Protein AF-A0A2X3KLC4-F1 (afdb_monomer)

Organism: Escherichia coli (NCBI:txid562)

Solvent-accessible surface area (backbone atoms only — not comparable to full-atom values): 6224 Å² total; per-residue (Å²): 142,80,84,80,79,73,79,83,80,84,79,79,52,39,70,88,38,69,70,49,42,54,51,49,54,54,51,45,56,52,25,59,76,72,75,46,88,78,83,89,81,77,38,68,58,31,54,70,48,40,42,52,49,48,51,52,42,54,75,71,62,54,72,64,45,80,42,63,62,64,40,87,75,51,39,54,59,39,52,50,55,37,47,76,69,72,21,54,76,45,80,51,72,75,85,75,76,86,124

Sequence (99 aa):
MRWQKTPSRWWVSTLNNPFFVSLKDGAQKEADKLGYNLVVLDSQNNPAKELANVQDLTVRGTKILLINPTDSDAVGNAVKMANQANIPVITLGPPGNER

Nearest PDB structures (foldseek):
  4zjp-assembly1_A  TM=8.918E-01  e=1.157E-08  Actinobacillus succinogenes 130Z
  7pu4-assembly2_C  TM=8.700E-01  e=2.075E-06  Thermotoga maritima MSB8
  7qsq-assembly2_B  TM=9.233E-01  e=4.071E-06  Thermotoga maritima
  2fn9-assembly2_B  TM=8.663E-01  e=8.543E-06  Thermotoga maritima MSB8
  4ry0-assembly1_A  TM=8.891E-01  e=2.842E-04  Rhizobium etli CFN 42

Radius of gyration: 15.47 Å; Cα contacts (8 Å, |Δi|>4): 88; chains: 1; bounding box: 33×46×33 Å

Secondary structure (DSSP, 8-state):
-------------STTSHHHHHHHHHHHHHHHHHTPPP-----TT-HHHHHHHHHHHHHTT-S-EEE--SSTTHHHHHHHHHHHTT--EEE--S-----

InterPro domains:
  IPR025997 Periplasmic binding protein [PF13407] (12-92)
  IPR028082 Periplasmic binding protein-like I [SSF53822] (12-93)

Mean predicted aligned error: 8.51 Å

Foldseek 3Di:
DDDDDDDDPDDFQFCVDVVNVVVVVVVVVVCVVVVHDDDDDTQRLPLVSLQVVLVVCLVVVPQEAEDADSDPVSVVNSCVVCVVSVHHYDYDDPPPPDD

pLDDT: mean 79.56, std 19.02, range [31.22, 97.06]

Structure (mmCIF, N/CA/C/O backbone):
data_AF-A0A2X3KLC4-F1
#
_entry.id   AF-A0A2X3KLC4-F1
#
loop_
_atom_site.group_PDB
_atom_site.id
_atom_site.type_symbol
_atom_site.label_atom_id
_atom_site.label_alt_id
_atom_site.label_comp_id
_atom_site.label_asym_id
_atom_site.label_entity_id
_atom_site.label_seq_id
_atom_site.pdbx_PDB_ins_code
_atom_site.Cartn_x
_atom_site.Cartn_y
_atom_site.Cartn_z
_atom_site.occupancy
_atom_site.B_iso_or_equiv
_atom_site.auth_seq_id
_atom_site.auth_comp_id
_atom_site.auth_asym_id
_atom_site.auth_atom_id
_atom_site.pdbx_PDB_model_num
ATOM 1 N N . MET A 1 1 ? 13.523 -38.890 -17.272 1.00 41.56 1 MET A N 1
ATOM 2 C CA . MET A 1 1 ? 13.395 -37.807 -16.272 1.00 41.56 1 MET A CA 1
ATOM 3 C C . MET A 1 1 ? 13.839 -36.501 -16.924 1.00 41.56 1 MET A C 1
ATOM 5 O O . MET A 1 1 ? 14.990 -36.405 -17.324 1.00 41.56 1 MET A O 1
ATOM 9 N N . ARG A 1 2 ? 12.932 -35.538 -17.133 1.00 34.00 2 ARG A N 1
ATOM 10 C CA . ARG A 1 2 ? 13.273 -34.187 -17.612 1.00 34.00 2 ARG A CA 1
ATOM 11 C C . ARG A 1 2 ? 12.216 -33.219 -17.079 1.00 34.00 2 ARG A C 1
ATOM 13 O O . ARG A 1 2 ? 11.112 -33.164 -17.604 1.00 34.00 2 ARG A O 1
ATOM 20 N N . TRP A 1 3 ? 12.538 -32.509 -16.004 1.00 36.47 3 TRP A N 1
ATOM 21 C CA . TRP A 1 3 ? 11.734 -31.386 -15.533 1.00 36.47 3 TRP A CA 1
ATOM 22 C C . TRP A 1 3 ? 12.093 -30.176 -16.397 1.00 36.47 3 TRP A C 1
ATOM 24 O O . TRP A 1 3 ? 13.218 -29.682 -16.331 1.00 36.47 3 TRP A O 1
ATOM 34 N N . GLN A 1 4 ? 11.171 -29.725 -17.248 1.00 38.16 4 GLN A N 1
ATOM 35 C CA . GLN A 1 4 ? 11.291 -28.407 -17.867 1.00 38.16 4 GLN A CA 1
ATOM 36 C C . GLN A 1 4 ? 11.008 -27.380 -16.772 1.00 38.16 4 GLN A C 1
ATOM 38 O O . GLN A 1 4 ? 9.883 -27.281 -16.289 1.00 38.16 4 GLN A O 1
ATOM 43 N N . LYS A 1 5 ? 12.035 -26.636 -16.348 1.00 44.84 5 LYS A N 1
ATOM 44 C CA . LYS A 1 5 ? 11.826 -25.422 -15.560 1.00 44.84 5 LYS A CA 1
ATOM 45 C C . LYS A 1 5 ? 11.074 -24.436 -16.452 1.00 44.84 5 LYS A C 1
ATOM 47 O O . LYS A 1 5 ? 11.652 -23.897 -17.392 1.00 44.8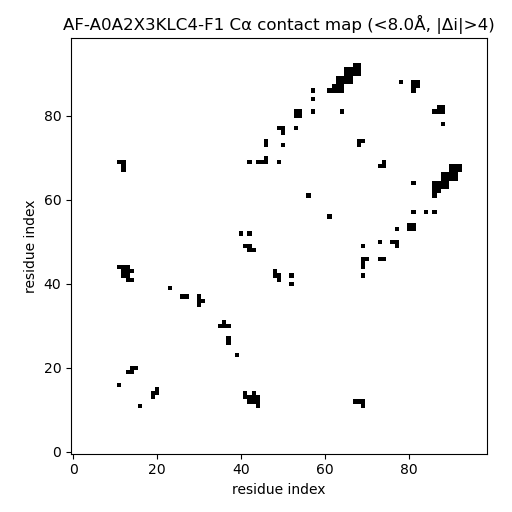4 5 LYS A O 1
ATOM 52 N N . THR A 1 6 ? 9.787 -24.230 -16.195 1.00 47.41 6 THR A N 1
ATOM 53 C CA . THR A 1 6 ? 9.060 -23.081 -16.742 1.00 47.41 6 THR A CA 1
ATOM 54 C C . THR A 1 6 ? 9.764 -21.800 -16.294 1.00 47.41 6 THR A C 1
ATOM 56 O O . THR A 1 6 ? 10.149 -21.714 -15.125 1.00 47.41 6 THR A O 1
ATOM 59 N N . PRO A 1 7 ? 9.960 -20.815 -17.185 1.00 46.50 7 PRO A N 1
ATOM 60 C CA . PRO A 1 7 ? 10.643 -19.585 -16.824 1.00 46.50 7 PRO A CA 1
ATOM 61 C C . PRO A 1 7 ? 9.799 -18.837 -15.792 1.00 46.50 7 PRO A C 1
ATOM 63 O O . PRO A 1 7 ? 8.610 -18.594 -16.011 1.00 46.50 7 PRO A O 1
ATOM 66 N N . SER A 1 8 ? 10.415 -18.502 -14.661 1.00 49.66 8 SER A N 1
ATOM 67 C CA . SER A 1 8 ? 9.847 -17.632 -13.637 1.00 49.66 8 SER A CA 1
ATOM 68 C C . SER A 1 8 ? 9.421 -16.328 -14.311 1.00 49.66 8 SER A C 1
ATOM 70 O O . SER A 1 8 ? 10.261 -15.576 -14.808 1.00 49.66 8 SER A O 1
ATOM 72 N N . ARG A 1 9 ? 8.112 -16.087 -14.415 1.00 45.16 9 ARG A N 1
ATOM 73 C CA . ARG A 1 9 ? 7.585 -14.828 -14.940 1.00 45.16 9 ARG A CA 1
ATOM 74 C C . ARG A 1 9 ? 7.800 -13.780 -13.851 1.00 45.16 9 ARG A C 1
ATOM 76 O O . ARG A 1 9 ? 7.103 -13.790 -12.844 1.00 45.16 9 ARG A O 1
ATOM 83 N N . TRP A 1 10 ? 8.815 -12.944 -14.032 1.00 45.09 10 TRP A N 1
ATOM 84 C CA . TRP A 1 10 ? 9.093 -11.811 -13.156 1.00 45.09 10 TRP A CA 1
ATOM 85 C C . TRP A 1 10 ? 7.988 -10.768 -13.343 1.00 45.09 10 TRP A C 1
ATOM 87 O O . TRP A 1 10 ? 7.754 -10.302 -14.460 1.00 45.09 10 TRP A O 1
ATOM 97 N N . TRP A 1 11 ? 7.278 -10.450 -12.265 1.00 55.62 11 TRP A N 1
ATOM 98 C CA . TRP A 1 11 ? 6.251 -9.412 -12.238 1.00 55.62 11 TRP A CA 1
ATOM 99 C C . TRP A 1 11 ? 6.882 -8.117 -11.731 1.00 55.62 11 TRP A C 1
ATOM 101 O O . TRP A 1 11 ? 7.646 -8.141 -10.773 1.00 55.62 11 TRP A O 1
ATOM 111 N N . VAL A 1 12 ? 6.582 -6.996 -12.387 1.00 52.22 12 VAL A N 1
ATOM 112 C CA . VAL A 1 12 ? 7.079 -5.674 -11.986 1.00 52.22 12 VAL A CA 1
ATOM 113 C C . VAL A 1 12 ? 5.903 -4.869 -11.434 1.00 52.22 12 VAL A C 1
ATOM 115 O O . VAL A 1 12 ? 5.040 -4.414 -12.190 1.00 52.22 12 VAL A O 1
ATOM 118 N N . SER A 1 13 ? 5.863 -4.730 -10.107 1.00 55.41 13 SER A N 1
ATOM 119 C CA . SER A 1 13 ? 4.839 -4.002 -9.347 1.00 55.41 13 SER A CA 1
ATOM 120 C C . SER A 1 13 ? 5.100 -2.493 -9.414 1.00 55.41 13 SER A C 1
ATOM 122 O O . SER A 1 13 ? 5.832 -1.940 -8.596 1.00 55.41 13 SER A O 1
ATOM 124 N N . THR A 1 14 ? 4.547 -1.827 -10.433 1.00 59.81 14 THR A N 1
ATOM 125 C CA . THR A 1 14 ? 4.637 -0.364 -10.621 1.00 59.81 14 THR A CA 1
ATOM 126 C C . THR A 1 14 ? 3.350 0.177 -11.237 1.00 59.81 14 THR A C 1
ATOM 128 O O . THR A 1 14 ? 2.670 -0.540 -11.977 1.00 59.81 14 THR A O 1
ATOM 131 N N . LEU A 1 15 ? 3.035 1.457 -11.011 1.00 62.66 15 LEU A N 1
ATOM 132 C CA . LEU A 1 15 ? 1.871 2.100 -11.644 1.00 62.66 15 LEU A CA 1
ATOM 133 C C . LEU A 1 15 ? 2.012 2.280 -13.167 1.00 62.66 15 LEU A C 1
ATOM 135 O O . LEU A 1 15 ? 1.052 2.668 -13.823 1.00 62.66 15 LEU A O 1
ATOM 139 N N . ASN A 1 16 ? 3.172 1.969 -13.748 1.00 66.00 16 ASN A N 1
ATOM 140 C CA . ASN A 1 16 ? 3.406 2.060 -15.192 1.00 66.00 16 ASN A CA 1
ATOM 141 C C . ASN A 1 16 ? 2.863 0.851 -15.974 1.00 66.00 16 ASN A C 1
ATOM 143 O O . ASN A 1 16 ? 2.865 0.858 -17.204 1.00 66.00 16 ASN A O 1
ATOM 147 N N . ASN A 1 17 ? 2.411 -0.200 -15.286 1.00 70.12 17 ASN A N 1
ATOM 148 C CA . ASN A 1 17 ? 1.780 -1.352 -15.920 1.00 70.12 17 ASN A CA 1
ATOM 149 C C . ASN A 1 17 ? 0.268 -1.092 -16.109 1.00 70.12 17 ASN A C 1
ATOM 151 O O . ASN A 1 17 ? -0.412 -0.809 -15.116 1.00 70.12 17 ASN A O 1
ATOM 155 N N . PRO A 1 18 ? -0.286 -1.248 -17.332 1.00 79.81 18 PRO A N 1
ATOM 156 C CA . PRO A 1 18 ? -1.704 -1.015 -17.618 1.00 79.81 18 PRO A CA 1
ATOM 157 C C . PRO A 1 18 ? -2.683 -1.728 -16.676 1.00 79.81 18 PRO A C 1
ATOM 159 O O . PRO A 1 18 ? -3.726 -1.168 -16.355 1.00 79.81 18 PRO A O 1
ATOM 162 N N . PHE A 1 19 ? -2.339 -2.922 -16.177 1.00 80.38 19 PHE A N 1
ATOM 163 C CA . PHE A 1 19 ? -3.160 -3.631 -15.191 1.00 80.38 19 PHE A CA 1
ATOM 164 C C . PHE A 1 19 ? -3.367 -2.805 -13.911 1.00 80.38 19 PHE A C 1
ATOM 166 O O . PHE A 1 19 ? -4.496 -2.654 -13.446 1.00 80.38 19 PHE A O 1
ATOM 173 N N . PHE A 1 20 ? -2.292 -2.229 -13.362 1.00 77.31 20 PHE A N 1
ATOM 174 C CA . PHE A 1 20 ? -2.362 -1.438 -12.131 1.00 77.31 20 PHE A CA 1
ATOM 175 C C . PHE A 1 20 ? -2.987 -0.061 -12.358 1.00 77.31 20 PHE A C 1
ATOM 177 O O . PHE A 1 20 ? -3.622 0.462 -11.446 1.00 77.31 20 PHE A O 1
ATOM 184 N N . VAL A 1 21 ? -2.889 0.492 -13.573 1.00 83.81 21 VAL A N 1
ATOM 185 C CA . VAL A 1 21 ? -3.641 1.697 -13.959 1.00 83.81 21 VAL A CA 1
ATOM 186 C C . VAL A 1 21 ? -5.144 1.420 -13.909 1.00 83.81 21 VAL A C 1
ATOM 188 O O . VAL A 1 21 ? -5.863 2.110 -13.190 1.00 83.81 21 VAL A O 1
ATOM 191 N N . SER A 1 22 ? -5.616 0.369 -14.586 1.00 85.88 22 SER A N 1
ATOM 192 C CA . SER A 1 22 ? -7.041 0.014 -14.585 1.00 85.88 22 SER A CA 1
ATOM 193 C C . SER A 1 22 ? -7.556 -0.362 -13.194 1.00 85.88 22 SER A C 1
ATOM 195 O O . SER A 1 22 ? -8.668 0.021 -12.831 1.00 85.88 22 SER A O 1
ATOM 197 N N . LEU A 1 23 ? -6.752 -1.072 -12.395 1.00 84.88 23 LEU A N 1
ATOM 198 C CA . LEU A 1 23 ? -7.099 -1.399 -11.011 1.00 84.88 23 LEU A CA 1
ATOM 199 C C . LEU A 1 23 ? -7.276 -0.135 -10.161 1.00 84.88 23 LEU A C 1
ATOM 201 O O . LEU A 1 23 ? -8.264 -0.016 -9.438 1.00 84.88 23 LEU A O 1
ATOM 205 N N . LYS A 1 24 ? -6.342 0.817 -10.272 1.00 87.12 24 LYS A N 1
ATOM 206 C CA . LYS A 1 24 ? -6.397 2.104 -9.573 1.00 87.12 24 LYS A CA 1
ATOM 207 C C . LYS A 1 24 ? -7.646 2.894 -9.962 1.00 87.12 24 LYS A C 1
ATOM 209 O O . LYS A 1 24 ? -8.343 3.388 -9.082 1.00 87.12 24 LYS A O 1
ATOM 214 N N . ASP A 1 25 ? -7.949 2.984 -11.254 1.00 90.94 25 ASP A N 1
ATOM 215 C CA . ASP A 1 25 ? -9.110 3.737 -11.740 1.00 90.94 25 ASP A CA 1
ATOM 216 C C . ASP A 1 25 ? -10.434 3.098 -11.278 1.00 90.94 25 ASP A C 1
ATOM 218 O O . ASP A 1 25 ? -11.352 3.800 -10.849 1.00 90.94 25 ASP A O 1
ATOM 222 N N . GLY A 1 26 ? -10.520 1.762 -11.289 1.00 91.19 26 GLY A N 1
ATOM 223 C CA . GLY A 1 26 ? -11.667 1.030 -10.746 1.00 91.19 26 GLY A CA 1
ATOM 224 C C . GLY A 1 26 ? -11.843 1.237 -9.239 1.00 91.19 26 GLY A C 1
ATOM 225 O O . GLY A 1 26 ? -12.953 1.513 -8.782 1.00 91.19 26 GLY A O 1
ATOM 226 N N . ALA A 1 27 ? -10.749 1.164 -8.475 1.00 90.56 27 ALA A N 1
ATOM 227 C CA . ALA A 1 27 ? -10.757 1.413 -7.036 1.00 90.56 27 ALA A CA 1
ATOM 228 C C . ALA A 1 27 ? -11.159 2.857 -6.702 1.00 90.56 27 ALA A C 1
ATOM 230 O O . ALA A 1 27 ? -11.951 3.065 -5.785 1.00 90.56 27 ALA A O 1
ATOM 231 N N . GLN A 1 28 ? -10.668 3.845 -7.460 1.00 94.00 28 GLN A N 1
ATOM 232 C CA . GLN A 1 28 ? -11.025 5.252 -7.264 1.00 94.00 28 GLN A CA 1
ATOM 233 C C . GLN A 1 28 ? -12.519 5.479 -7.493 1.00 94.00 28 GLN A C 1
ATOM 235 O O . GLN A 1 28 ? -13.183 6.085 -6.659 1.00 94.00 28 GLN A O 1
ATOM 240 N N . LYS A 1 29 ? -13.070 4.930 -8.580 1.00 95.88 29 LYS A N 1
ATOM 241 C CA . LYS A 1 29 ? -14.494 5.064 -8.898 1.00 95.88 29 LYS A CA 1
ATOM 242 C C . LYS A 1 29 ? -15.396 4.508 -7.792 1.00 95.88 29 LYS A C 1
ATOM 244 O O . LYS A 1 29 ? -16.418 5.115 -7.475 1.00 95.88 29 LYS A O 1
ATOM 249 N N . GLU A 1 30 ? -15.048 3.353 -7.223 1.00 93.62 30 GLU A N 1
ATOM 250 C CA . GLU A 1 30 ? -15.834 2.773 -6.128 1.00 93.62 30 GLU A CA 1
ATOM 251 C C . GLU A 1 30 ? -15.637 3.550 -4.818 1.00 93.62 30 GLU A C 1
ATOM 253 O O . GLU A 1 30 ? -16.606 3.764 -4.095 1.00 93.62 30 GLU A O 1
ATOM 258 N N . ALA A 1 31 ? -14.424 4.041 -4.539 1.00 91.69 31 ALA A N 1
ATOM 259 C CA . ALA A 1 31 ? -14.167 4.907 -3.390 1.00 91.69 31 ALA A CA 1
ATOM 260 C C . ALA 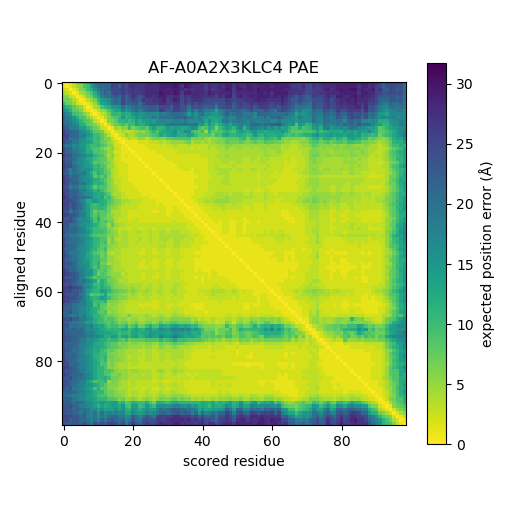A 1 31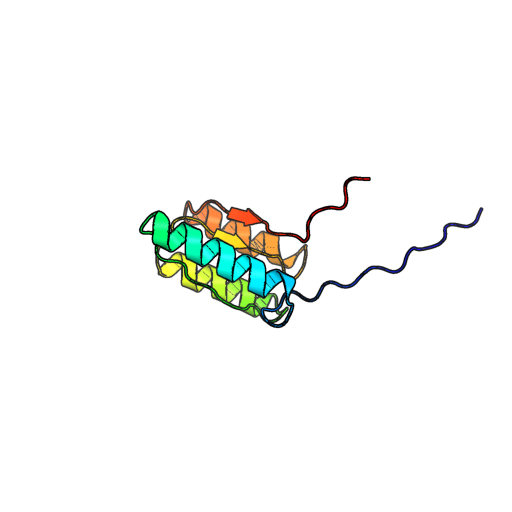 ? -15.016 6.188 -3.448 1.00 91.69 31 ALA A C 1
ATOM 262 O O . ALA A 1 31 ? -15.711 6.490 -2.479 1.00 91.69 31 ALA A O 1
ATOM 263 N N . ASP A 1 32 ? -15.055 6.869 -4.596 1.00 94.31 32 ASP A N 1
ATOM 264 C CA . ASP A 1 32 ? -15.858 8.082 -4.797 1.00 94.31 32 ASP A CA 1
ATOM 265 C C . ASP A 1 32 ? -17.354 7.809 -4.591 1.00 94.31 32 ASP A C 1
ATOM 267 O O . ASP A 1 32 ? -18.048 8.554 -3.899 1.00 94.31 32 ASP A O 1
ATOM 271 N N . LYS A 1 33 ? -17.854 6.698 -5.147 1.00 96.00 33 LYS A N 1
ATOM 272 C CA . LYS A 1 33 ? -19.253 6.271 -5.004 1.00 96.00 33 LYS A CA 1
ATOM 273 C C . LYS A 1 33 ? -19.640 5.991 -3.549 1.00 96.00 33 LYS A C 1
ATOM 275 O O . LYS A 1 33 ? -20.786 6.228 -3.172 1.00 96.00 33 LYS A O 1
ATOM 280 N N . LEU A 1 34 ? -18.710 5.470 -2.751 1.00 94.44 34 LEU A N 1
ATOM 281 C CA . LEU A 1 34 ? -18.924 5.133 -1.341 1.00 94.44 34 LEU A CA 1
ATOM 282 C C . LEU A 1 34 ? -18.550 6.276 -0.379 1.00 94.44 34 LEU A C 1
ATOM 284 O O . LEU A 1 34 ? -18.765 6.146 0.824 1.00 94.44 34 LEU A O 1
ATOM 288 N N . GLY A 1 35 ? -18.012 7.393 -0.885 1.00 93.19 35 GLY A N 1
ATOM 289 C CA . GLY A 1 35 ? -17.562 8.524 -0.069 1.00 93.19 35 GLY A CA 1
ATOM 290 C C . GLY A 1 35 ? -16.269 8.254 0.711 1.00 93.19 35 GLY A C 1
ATOM 291 O O . GLY A 1 35 ? -16.047 8.848 1.766 1.00 93.19 35 GLY A O 1
ATOM 292 N N . TYR A 1 36 ? -15.423 7.344 0.222 1.00 93.50 36 TYR A N 1
ATOM 293 C CA . TYR A 1 36 ? -14.122 7.034 0.808 1.00 93.50 36 TYR A CA 1
ATOM 294 C C . TYR A 1 36 ? -12.987 7.794 0.124 1.00 93.50 36 TYR A C 1
ATOM 296 O O . TYR A 1 36 ? -12.982 7.996 -1.085 1.00 93.50 36 TYR A O 1
ATOM 304 N N . ASN A 1 37 ? -11.962 8.138 0.904 1.00 92.94 37 ASN A N 1
ATOM 305 C CA . ASN A 1 37 ? -10.722 8.695 0.375 1.00 92.94 37 ASN A CA 1
ATOM 306 C C . ASN A 1 37 ? -9.768 7.560 -0.002 1.00 92.94 37 ASN A C 1
ATOM 308 O O . ASN A 1 37 ? -9.330 6.806 0.870 1.00 92.94 37 ASN A O 1
ATOM 312 N N . LEU A 1 38 ? -9.411 7.467 -1.283 1.00 93.12 38 LEU A N 1
ATOM 313 C CA . LEU A 1 38 ? -8.374 6.555 -1.754 1.00 93.12 38 LEU A CA 1
ATOM 314 C C . LEU A 1 38 ? -7.012 7.257 -1.763 1.00 93.12 38 LEU A C 1
ATOM 316 O O . LEU A 1 38 ? -6.853 8.350 -2.303 1.00 93.12 38 LEU A O 1
ATOM 320 N N . VAL A 1 39 ? -6.010 6.602 -1.182 1.00 93.31 39 VAL A N 1
ATOM 321 C CA . VAL A 1 39 ? -4.610 7.028 -1.232 1.00 93.31 39 VAL A CA 1
ATOM 322 C C . VAL A 1 39 ? -3.827 5.965 -1.983 1.00 93.31 39 VAL A C 1
ATOM 324 O O . VAL A 1 39 ? -3.863 4.795 -1.613 1.00 93.31 39 VAL A O 1
ATOM 327 N N . VAL A 1 40 ? -3.103 6.376 -3.022 1.00 91.31 40 VAL A N 1
ATOM 328 C CA . VAL A 1 40 ? -2.313 5.474 -3.865 1.00 91.31 40 VAL A CA 1
ATOM 329 C C . VAL A 1 40 ? -0.843 5.847 -3.741 1.00 91.31 40 VAL A C 1
ATOM 331 O O . VAL A 1 40 ? -0.472 6.990 -4.004 1.00 91.31 40 VAL A O 1
ATOM 334 N N . LEU A 1 41 ? -0.008 4.883 -3.356 1.00 90.94 41 LEU A N 1
ATOM 335 C CA . LEU A 1 41 ? 1.441 5.037 -3.246 1.00 90.94 41 LEU A CA 1
ATOM 336 C C . LEU A 1 41 ? 2.131 3.988 -4.124 1.00 90.94 41 LEU A C 1
ATOM 338 O O . LEU A 1 41 ? 1.755 2.819 -4.105 1.00 90.94 41 LEU A O 1
ATOM 342 N N . ASP A 1 42 ? 3.142 4.402 -4.891 1.00 88.88 42 ASP A N 1
ATOM 343 C CA . ASP A 1 42 ? 3.929 3.503 -5.742 1.00 88.88 42 ASP A CA 1
ATOM 344 C C . ASP A 1 42 ? 5.233 3.097 -5.043 1.00 88.88 42 ASP A C 1
ATOM 346 O O . ASP A 1 42 ? 6.129 3.926 -4.824 1.00 88.88 42 ASP A O 1
ATOM 350 N N . SER A 1 43 ? 5.350 1.809 -4.716 1.00 88.69 43 SER A N 1
ATOM 351 C CA . SER A 1 43 ? 6.547 1.216 -4.111 1.00 88.69 43 SER A CA 1
ATOM 352 C C . SER A 1 43 ? 7.703 1.039 -5.102 1.00 88.69 43 SER A C 1
ATOM 354 O O . SER A 1 43 ? 8.815 0.761 -4.667 1.00 88.69 43 SER A O 1
ATOM 356 N N . GLN A 1 44 ? 7.494 1.245 -6.409 1.00 87.25 44 GLN A N 1
ATOM 357 C CA . GLN A 1 44 ? 8.534 1.199 -7.449 1.00 87.25 44 GLN A CA 1
ATOM 358 C C . GLN A 1 44 ? 9.360 -0.095 -7.436 1.00 87.25 44 GLN A C 1
ATOM 360 O O . GLN A 1 44 ? 10.571 -0.072 -7.651 1.00 87.25 44 GLN A O 1
ATOM 365 N N . ASN A 1 45 ? 8.706 -1.222 -7.145 1.00 82.38 45 ASN A N 1
ATOM 366 C CA . ASN A 1 45 ? 9.362 -2.512 -6.962 1.00 82.38 45 ASN A CA 1
ATOM 367 C C . ASN A 1 45 ? 10.542 -2.471 -5.957 1.00 82.38 45 ASN A C 1
ATOM 369 O O . ASN A 1 45 ? 11.552 -3.150 -6.146 1.00 82.38 45 ASN A O 1
ATOM 373 N N . ASN A 1 46 ? 10.428 -1.658 -4.896 1.00 86.38 46 ASN A N 1
ATOM 374 C CA . ASN A 1 46 ? 11.422 -1.514 -3.833 1.00 86.38 46 ASN A CA 1
ATOM 375 C C . ASN A 1 46 ? 10.826 -1.870 -2.447 1.00 86.38 46 ASN A C 1
ATOM 377 O O . ASN A 1 46 ? 10.001 -1.111 -1.928 1.00 86.38 46 ASN A O 1
ATOM 381 N N . PRO A 1 47 ? 11.289 -2.96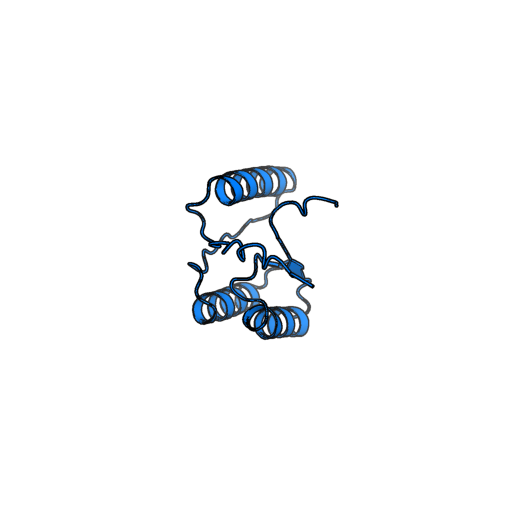0 -1.798 1.00 87.62 47 PRO A N 1
ATOM 382 C CA . PRO A 1 47 ? 10.827 -3.383 -0.472 1.00 87.62 47 PRO A CA 1
ATOM 383 C C . PRO A 1 47 ? 10.947 -2.330 0.635 1.00 87.62 47 PRO A C 1
ATOM 385 O O . PRO A 1 47 ? 10.062 -2.201 1.478 1.00 87.62 47 PRO A O 1
ATOM 388 N N . ALA A 1 48 ? 12.032 -1.551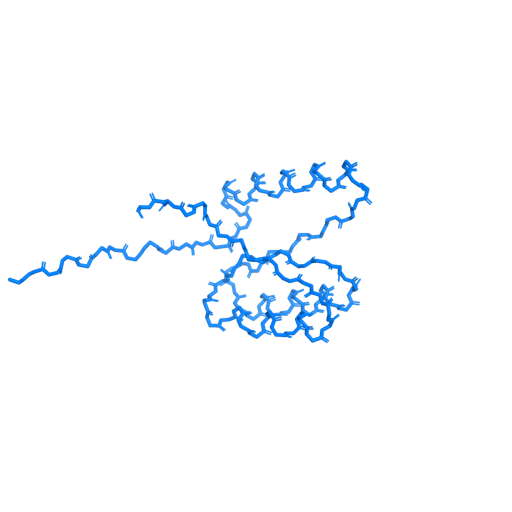 0.643 1.00 90.88 48 ALA A N 1
ATOM 389 C CA . ALA A 1 48 ? 12.229 -0.512 1.652 1.00 90.88 48 ALA A CA 1
ATOM 390 C C . ALA A 1 48 ? 11.207 0.620 1.480 1.00 90.88 48 ALA A C 1
ATOM 392 O O . ALA A 1 48 ? 10.689 1.152 2.461 1.00 90.88 48 ALA A O 1
ATOM 393 N N . LYS A 1 49 ? 10.876 0.951 0.227 1.00 92.56 49 LYS A N 1
ATOM 394 C CA . LYS A 1 49 ? 9.843 1.940 -0.086 1.00 92.56 49 LYS A CA 1
ATOM 395 C C . LYS A 1 49 ? 8.446 1.428 0.261 1.00 92.56 49 LYS A C 1
ATOM 397 O O . LYS A 1 49 ? 7.644 2.193 0.780 1.00 92.56 49 LYS A O 1
ATOM 402 N N . GLU A 1 50 ? 8.168 0.147 0.030 1.00 92.25 50 GLU A N 1
ATOM 403 C CA . GLU A 1 50 ? 6.918 -0.493 0.455 1.00 92.25 50 GLU A CA 1
ATOM 404 C C . GLU A 1 50 ? 6.719 -0.395 1.971 1.00 92.25 50 GLU A C 1
ATOM 406 O O . GLU A 1 50 ? 5.668 0.059 2.424 1.00 92.25 50 GLU A O 1
ATOM 411 N N . LEU A 1 51 ? 7.747 -0.729 2.756 1.00 92.19 51 LEU A N 1
ATOM 412 C CA . LEU A 1 51 ? 7.693 -0.611 4.212 1.00 92.19 51 LEU A CA 1
ATOM 413 C C . LEU A 1 51 ? 7.457 0.840 4.662 1.00 92.19 51 LEU A C 1
ATOM 415 O O . LEU A 1 51 ? 6.610 1.088 5.520 1.00 92.19 51 LEU A O 1
ATOM 419 N N . ALA A 1 52 ? 8.158 1.801 4.051 1.00 94.44 52 ALA A N 1
ATOM 420 C CA . ALA A 1 52 ? 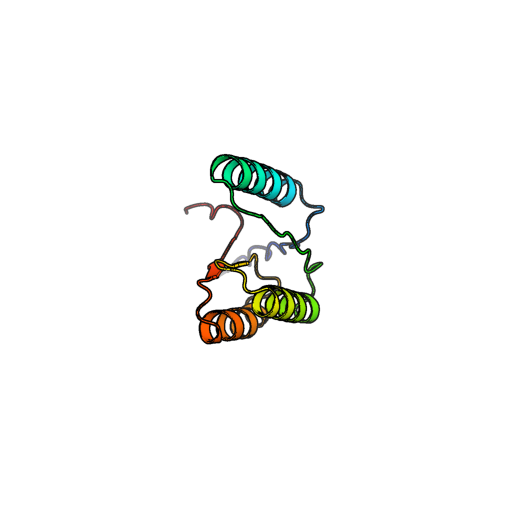7.971 3.224 4.334 1.00 94.44 52 ALA A CA 1
ATOM 421 C C . ALA A 1 52 ? 6.556 3.714 3.970 1.00 94.44 52 ALA A C 1
ATOM 423 O O . ALA A 1 52 ? 5.950 4.465 4.733 1.00 94.44 52 ALA A O 1
ATOM 424 N N . ASN A 1 53 ? 6.000 3.252 2.846 1.00 94.88 53 ASN A N 1
ATOM 425 C CA . ASN A 1 53 ? 4.630 3.562 2.434 1.00 94.88 53 ASN A CA 1
ATOM 426 C C . ASN A 1 53 ? 3.609 3.028 3.450 1.00 94.88 53 ASN A C 1
ATOM 428 O O . ASN A 1 53 ? 2.676 3.738 3.816 1.00 94.88 53 ASN A O 1
ATOM 432 N N . VAL A 1 54 ? 3.783 1.797 3.943 1.00 94.31 54 VAL A N 1
ATOM 433 C CA . VAL A 1 54 ? 2.887 1.237 4.970 1.00 94.31 54 VAL A CA 1
ATOM 434 C C . VAL A 1 54 ? 2.994 2.000 6.288 1.00 94.31 54 VAL A C 1
ATOM 436 O O . VAL A 1 54 ? 1.971 2.254 6.929 1.00 94.31 54 VAL A O 1
ATOM 439 N N . GLN A 1 55 ? 4.197 2.432 6.669 1.00 95.00 55 GLN A N 1
ATOM 440 C CA . GLN A 1 55 ? 4.392 3.281 7.841 1.00 95.00 55 GLN A CA 1
ATOM 441 C C . GLN A 1 55 ? 3.659 4.626 7.696 1.00 95.00 55 GLN A C 1
ATOM 443 O O . GLN A 1 55 ? 2.935 5.013 8.614 1.00 95.00 55 GLN A O 1
ATOM 448 N N . ASP A 1 56 ? 3.773 5.302 6.545 1.00 95.44 56 ASP A N 1
ATOM 449 C CA . ASP A 1 56 ? 3.040 6.549 6.258 1.00 95.44 56 ASP A CA 1
ATOM 450 C C . ASP A 1 56 ? 1.522 6.348 6.373 1.00 95.44 56 ASP A C 1
ATOM 452 O O . ASP A 1 56 ? 0.839 7.065 7.107 1.00 95.44 56 ASP A O 1
ATOM 456 N N . LEU A 1 57 ? 0.984 5.318 5.713 1.00 94.88 57 LEU A N 1
ATOM 457 C CA . LEU A 1 57 ? -0.452 5.024 5.726 1.00 94.88 57 LEU A CA 1
ATOM 458 C C . LEU A 1 57 ? -0.974 4.683 7.125 1.00 94.88 57 LEU A C 1
ATOM 460 O O . LEU A 1 57 ? -2.108 5.043 7.459 1.00 94.88 57 LEU A O 1
ATOM 464 N N . THR A 1 58 ? -0.145 4.029 7.939 1.00 93.44 58 THR A N 1
ATOM 465 C CA . THR A 1 58 ? -0.446 3.723 9.340 1.00 93.44 58 THR A CA 1
ATOM 466 C C . THR A 1 58 ? -0.529 5.000 10.173 1.00 93.44 58 THR A C 1
ATOM 468 O O . THR A 1 58 ? -1.524 5.213 10.864 1.00 93.44 58 THR A O 1
ATOM 471 N N . VAL A 1 59 ? 0.461 5.893 10.060 1.00 94.50 59 VAL A N 1
ATOM 472 C CA . VAL A 1 59 ? 0.472 7.194 10.760 1.00 94.50 59 VAL A CA 1
ATOM 473 C C . VAL A 1 59 ? -0.719 8.060 10.346 1.00 94.50 59 VAL A C 1
ATOM 475 O O . VAL A 1 59 ? -1.335 8.716 11.183 1.00 94.50 59 VAL A O 1
ATOM 478 N N . ARG A 1 60 ? -1.103 8.015 9.067 1.00 92.81 60 ARG A N 1
ATOM 479 C CA . ARG A 1 60 ? -2.274 8.723 8.525 1.00 92.81 60 ARG A CA 1
ATOM 480 C C . ARG A 1 60 ? -3.616 8.130 8.965 1.00 92.81 60 ARG A C 1
ATOM 482 O O . ARG A 1 60 ? -4.661 8.690 8.640 1.00 92.81 60 ARG A O 1
ATOM 489 N N . GLY A 1 61 ? -3.610 7.015 9.696 1.00 91.00 61 GLY A N 1
ATOM 490 C CA . GLY A 1 61 ? -4.814 6.410 10.262 1.00 91.00 61 GLY A CA 1
ATOM 491 C C . GLY A 1 61 ? -5.713 5.726 9.232 1.00 91.00 61 GLY A C 1
ATOM 492 O O . GLY A 1 61 ? -6.933 5.669 9.441 1.00 91.00 61 GLY A O 1
ATOM 493 N N . THR A 1 62 ? -5.121 5.224 8.141 1.00 93.94 62 THR A N 1
ATOM 494 C CA . THR A 1 62 ? -5.807 4.451 7.093 1.00 93.94 62 THR A CA 1
ATOM 495 C C . THR A 1 62 ? -6.586 3.283 7.702 1.00 93.94 62 THR A C 1
ATOM 497 O O . THR A 1 62 ? -6.133 2.659 8.655 1.00 93.94 62 THR A O 1
ATOM 500 N N . LYS A 1 63 ? -7.782 2.994 7.173 1.00 93.88 63 LYS A N 1
ATOM 501 C CA . LYS A 1 63 ? -8.681 1.970 7.739 1.00 93.88 63 LYS A CA 1
ATOM 502 C C . LYS A 1 63 ? -8.557 0.597 7.095 1.00 93.88 63 LYS A C 1
ATOM 504 O O . LYS A 1 63 ? -8.911 -0.382 7.733 1.00 93.88 63 LYS A O 1
ATOM 509 N N . ILE A 1 64 ? -8.084 0.527 5.854 1.00 94.00 64 ILE A N 1
ATOM 510 C CA . ILE A 1 64 ? -7.868 -0.714 5.104 1.00 94.00 64 ILE A CA 1
ATOM 511 C C . ILE A 1 64 ? -6.626 -0.518 4.238 1.00 94.00 64 ILE A C 1
ATOM 513 O O . ILE A 1 64 ? -6.506 0.510 3.572 1.00 94.00 64 ILE A O 1
ATOM 517 N N . LEU A 1 65 ? -5.723 -1.497 4.228 1.00 93.62 65 LEU A N 1
ATOM 518 C CA . LEU A 1 65 ? -4.547 -1.500 3.363 1.00 93.62 65 LEU A CA 1
ATOM 519 C C . LEU A 1 65 ? -4.740 -2.503 2.221 1.00 93.62 65 LEU A C 1
ATOM 521 O O . LEU A 1 65 ? -4.888 -3.699 2.458 1.00 93.62 65 LEU A O 1
ATOM 525 N N . LEU A 1 66 ? -4.687 -2.023 0.979 1.00 91.12 66 LEU A N 1
ATOM 526 C CA . LEU A 1 66 ? -4.563 -2.871 -0.206 1.00 91.12 66 LEU A CA 1
ATOM 527 C C . LEU A 1 66 ? -3.095 -2.876 -0.637 1.00 91.12 66 LEU A C 1
ATOM 529 O O . LEU A 1 66 ? -2.547 -1.811 -0.921 1.00 91.12 66 LEU A O 1
ATOM 533 N N . ILE A 1 67 ? -2.449 -4.042 -0.680 1.00 87.88 67 ILE A N 1
ATOM 534 C CA . ILE A 1 67 ? -1.013 -4.143 -0.974 1.00 87.88 67 ILE A CA 1
ATOM 535 C C . ILE A 1 67 ? -0.746 -5.135 -2.100 1.00 87.88 67 ILE A C 1
ATOM 537 O O . ILE A 1 67 ? -1.151 -6.288 -2.029 1.00 87.88 67 ILE A O 1
ATOM 541 N N . ASN A 1 68 ? -0.039 -4.696 -3.138 1.00 86.00 68 ASN A N 1
ATOM 542 C CA . ASN A 1 68 ? 0.573 -5.594 -4.110 1.00 86.00 68 ASN A CA 1
ATOM 543 C C . ASN A 1 68 ? 2.047 -5.795 -3.715 1.00 86.00 68 ASN A C 1
ATOM 545 O O . ASN A 1 68 ? 2.819 -4.845 -3.866 1.00 86.00 68 ASN A O 1
ATOM 549 N N . PRO A 1 69 ? 2.425 -6.974 -3.196 1.00 80.50 69 PRO A N 1
ATOM 550 C CA . PRO A 1 69 ? 3.769 -7.233 -2.695 1.00 80.50 69 PRO A CA 1
ATOM 551 C C . PRO A 1 69 ? 4.849 -6.993 -3.748 1.00 80.50 69 PRO A C 1
ATOM 553 O O . PRO A 1 69 ? 4.755 -7.463 -4.883 1.00 80.50 69 PRO A O 1
ATOM 556 N N . THR A 1 70 ? 5.916 -6.312 -3.349 1.00 77.44 70 THR A N 1
ATOM 557 C CA . THR A 1 70 ? 7.141 -6.201 -4.148 1.00 77.44 70 THR A CA 1
ATOM 558 C C . THR A 1 70 ? 7.937 -7.509 -4.150 1.00 77.44 70 THR A C 1
ATOM 560 O O . THR A 1 70 ? 8.516 -7.891 -5.162 1.00 77.44 70 THR A O 1
ATOM 563 N N . ASP A 1 71 ? 7.972 -8.186 -3.005 1.00 74.69 71 ASP A N 1
ATOM 564 C CA . ASP A 1 71 ? 8.666 -9.452 -2.785 1.00 74.69 71 ASP A CA 1
ATOM 565 C C . ASP A 1 71 ? 7.927 -10.231 -1.681 1.00 74.69 71 ASP A C 1
ATOM 567 O O . ASP A 1 71 ? 7.361 -9.632 -0.759 1.00 74.69 71 ASP A O 1
ATOM 571 N N . SER A 1 72 ? 7.899 -11.562 -1.784 1.00 68.25 72 SER A N 1
ATOM 572 C CA . SER A 1 72 ? 7.203 -12.438 -0.836 1.00 68.25 72 SER A CA 1
ATOM 573 C C . SER A 1 72 ? 7.748 -12.368 0.594 1.00 68.25 72 SER A C 1
ATOM 575 O O . SER A 1 72 ? 6.973 -12.546 1.531 1.00 68.25 72 SER A O 1
ATOM 577 N N . ASP A 1 73 ? 9.036 -12.072 0.781 1.00 67.25 73 ASP A N 1
ATOM 578 C CA . ASP A 1 73 ? 9.644 -11.917 2.108 1.00 67.25 73 ASP A CA 1
ATOM 579 C C . ASP A 1 73 ? 9.416 -10.500 2.661 1.00 67.25 73 ASP A C 1
ATOM 581 O O . ASP A 1 73 ? 9.209 -10.306 3.863 1.00 67.25 73 ASP A O 1
ATOM 585 N N . ALA A 1 74 ? 9.398 -9.494 1.780 1.00 65.88 74 ALA A N 1
ATOM 586 C CA . ALA A 1 74 ? 9.221 -8.088 2.147 1.00 65.88 74 ALA A CA 1
ATOM 587 C C . ALA A 1 74 ? 7.833 -7.790 2.729 1.00 65.88 74 ALA A C 1
ATOM 589 O O . ALA A 1 74 ? 7.705 -7.052 3.714 1.00 65.88 74 ALA A O 1
ATOM 590 N N . VAL A 1 75 ? 6.798 -8.411 2.160 1.00 79.19 75 VAL A N 1
ATOM 591 C CA . VAL A 1 75 ? 5.410 -8.135 2.544 1.00 79.19 75 VAL A CA 1
ATOM 592 C C . VAL A 1 75 ? 5.099 -8.571 3.976 1.00 79.19 75 VAL A C 1
ATOM 594 O O . VAL A 1 75 ? 4.248 -7.971 4.629 1.00 79.19 75 VAL A O 1
ATOM 597 N N . GLY A 1 76 ? 5.804 -9.571 4.517 1.00 86.25 76 GLY A N 1
ATOM 598 C CA . GLY A 1 76 ? 5.555 -10.077 5.869 1.00 86.25 76 GLY A CA 1
ATOM 599 C C . GLY A 1 76 ? 5.717 -8.998 6.945 1.00 86.25 76 GLY A C 1
ATOM 600 O O . GLY A 1 76 ? 4.864 -8.857 7.825 1.00 86.25 76 GLY A O 1
ATOM 601 N N . ASN A 1 77 ? 6.771 -8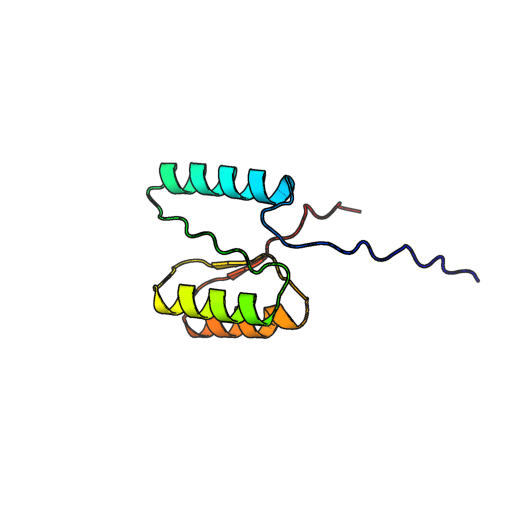.182 6.842 1.00 88.69 77 ASN A N 1
ATOM 602 C CA . ASN A 1 77 ? 7.020 -7.083 7.780 1.00 88.69 77 ASN A CA 1
ATOM 603 C C . ASN A 1 77 ? 6.004 -5.946 7.617 1.00 88.69 77 ASN A C 1
ATOM 605 O O . ASN A 1 77 ? 5.515 -5.414 8.615 1.00 88.69 77 ASN A O 1
ATOM 609 N N . ALA A 1 78 ? 5.649 -5.617 6.374 1.00 89.88 78 ALA A N 1
ATOM 610 C CA . ALA A 1 78 ? 4.636 -4.615 6.061 1.00 89.88 78 ALA A CA 1
ATOM 611 C C . ALA A 1 78 ? 3.251 -5.015 6.612 1.00 89.88 78 ALA A C 1
ATOM 613 O O . ALA A 1 78 ? 2.604 -4.238 7.315 1.00 89.88 78 ALA A O 1
ATOM 614 N N . VAL A 1 79 ? 2.829 -6.265 6.388 1.00 91.75 79 VAL A N 1
ATOM 615 C CA . VAL A 1 79 ? 1.568 -6.822 6.908 1.00 91.75 79 VAL A CA 1
ATOM 616 C C . VAL A 1 79 ? 1.560 -6.832 8.432 1.00 91.75 79 VAL A C 1
ATOM 618 O O . VAL A 1 79 ? 0.572 -6.436 9.050 1.00 91.75 79 VAL A O 1
ATOM 621 N N . LYS A 1 80 ? 2.664 -7.252 9.060 1.00 92.69 80 LYS A N 1
ATOM 622 C CA . LYS A 1 80 ? 2.778 -7.268 10.521 1.00 92.69 80 LYS A CA 1
ATOM 623 C C . LYS A 1 80 ? 2.612 -5.866 11.114 1.00 92.69 80 LYS A C 1
ATOM 625 O O . LYS A 1 80 ? 1.888 -5.726 12.095 1.00 92.69 80 LYS A O 1
ATOM 630 N N . MET A 1 81 ? 3.234 -4.851 10.511 1.00 92.81 81 MET A N 1
ATOM 631 C CA . MET A 1 81 ? 3.116 -3.454 10.944 1.00 92.81 81 MET A CA 1
ATOM 632 C C . MET A 1 81 ? 1.671 -2.946 10.861 1.00 92.81 81 MET A C 1
ATOM 634 O O . MET A 1 81 ? 1.155 -2.413 11.842 1.00 92.81 81 MET A O 1
ATOM 638 N N . ALA A 1 82 ? 0.996 -3.160 9.729 1.00 94.50 82 ALA A N 1
ATOM 639 C CA . ALA A 1 82 ? -0.402 -2.764 9.557 1.00 94.50 82 ALA A CA 1
ATOM 640 C C . ALA A 1 82 ? -1.333 -3.471 10.561 1.00 94.50 82 ALA A C 1
ATOM 642 O O . ALA A 1 82 ? -2.140 -2.823 11.230 1.00 94.50 82 ALA A O 1
ATOM 643 N N . ASN A 1 83 ? -1.165 -4.783 10.748 1.00 94.81 83 ASN A N 1
ATOM 644 C CA . ASN A 1 83 ? -1.975 -5.558 11.691 1.00 94.81 83 ASN A CA 1
ATOM 645 C C . ASN A 1 83 ? -1.771 -5.109 13.146 1.00 94.81 83 ASN A C 1
ATOM 647 O O . ASN A 1 83 ? -2.734 -5.051 13.906 1.00 94.81 83 ASN A O 1
ATOM 651 N N . GLN A 1 84 ? -0.543 -4.752 13.541 1.00 95.44 84 GLN A N 1
ATOM 652 C CA . GLN A 1 84 ? -0.260 -4.191 14.871 1.00 95.44 84 GLN A CA 1
ATOM 653 C C . GLN A 1 84 ? -0.977 -2.855 15.114 1.00 95.44 84 GLN A C 1
ATOM 655 O O . GLN A 1 84 ? -1.288 -2.528 16.257 1.00 95.44 84 GLN A O 1
ATOM 660 N N . ALA A 1 85 ? -1.280 -2.110 14.050 1.00 94.81 85 ALA A N 1
ATOM 661 C CA . ALA A 1 85 ? -2.096 -0.902 14.095 1.00 94.81 85 ALA A CA 1
ATOM 662 C C . ALA A 1 85 ? -3.608 -1.168 13.935 1.00 94.81 85 ALA A C 1
ATOM 664 O O . ALA A 1 85 ? -4.383 -0.221 13.807 1.00 94.81 85 ALA A O 1
ATOM 665 N N . ASN A 1 86 ? -4.043 -2.435 13.963 1.00 95.69 86 ASN A N 1
ATOM 666 C CA . ASN A 1 86 ? -5.420 -2.875 13.705 1.00 95.69 86 ASN A CA 1
ATOM 667 C C . ASN A 1 86 ? -5.946 -2.486 12.312 1.00 95.69 86 ASN A C 1
ATOM 669 O O . ASN A 1 86 ? -7.144 -2.257 12.136 1.00 95.69 86 ASN A O 1
ATOM 673 N N . ILE A 1 87 ? -5.057 -2.412 11.319 1.00 97.06 87 ILE A N 1
ATOM 674 C CA . ILE A 1 87 ? -5.415 -2.138 9.928 1.00 97.06 87 ILE A CA 1
ATOM 675 C C . ILE A 1 87 ? -5.495 -3.476 9.179 1.00 97.06 87 ILE A C 1
ATOM 677 O O . ILE A 1 87 ? -4.463 -4.128 9.017 1.00 97.06 87 ILE A O 1
ATOM 681 N N . PRO A 1 88 ? -6.679 -3.908 8.704 1.00 94.44 88 PRO A N 1
ATOM 682 C CA . PRO A 1 88 ? -6.803 -5.096 7.869 1.00 94.44 88 PRO A CA 1
ATOM 683 C C . PRO A 1 88 ? -6.059 -4.916 6.542 1.00 94.44 88 PRO A C 1
ATOM 685 O O . PRO A 1 88 ? -6.144 -3.863 5.901 1.00 94.44 88 PRO A O 1
ATOM 688 N N . VAL A 1 89 ? -5.365 -5.974 6.120 1.00 92.62 89 VAL A N 1
ATOM 689 C CA . VAL A 1 89 ? -4.579 -6.001 4.883 1.00 92.62 89 VAL A CA 1
ATOM 690 C C . VAL A 1 89 ? -5.196 -6.967 3.879 1.00 92.62 89 VAL A C 1
ATOM 692 O O . VAL A 1 89 ? -5.469 -8.120 4.208 1.00 92.62 89 VAL A O 1
ATOM 695 N N . ILE A 1 90 ? -5.373 -6.508 2.641 1.00 89.81 90 ILE A N 1
ATOM 696 C CA . ILE A 1 90 ? -5.785 -7.326 1.498 1.00 89.81 90 ILE A CA 1
ATOM 697 C C . ILE A 1 90 ? -4.641 -7.323 0.489 1.00 89.81 90 ILE A C 1
ATO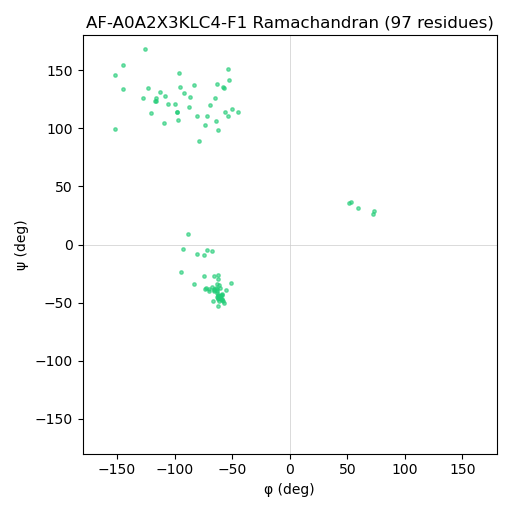M 699 O O . ILE A 1 90 ? -4.202 -6.262 0.037 1.00 89.81 90 ILE A O 1
ATOM 703 N N . THR A 1 91 ? -4.148 -8.507 0.133 1.00 85.31 91 THR A N 1
ATOM 704 C CA . THR A 1 91 ? -3.111 -8.644 -0.888 1.00 85.31 91 THR A CA 1
ATOM 705 C C . THR A 1 91 ? -3.721 -8.633 -2.285 1.00 85.31 91 THR A C 1
ATOM 707 O O . THR A 1 91 ? -4.749 -9.252 -2.553 1.00 85.31 91 THR A O 1
ATOM 710 N N . LEU A 1 92 ? -3.073 -7.910 -3.189 1.00 79.31 92 LEU A N 1
ATOM 711 C CA . LEU A 1 92 ? -3.434 -7.797 -4.591 1.00 79.31 92 LEU A CA 1
ATOM 712 C C . LEU A 1 92 ? -2.389 -8.556 -5.406 1.00 79.31 92 LEU A C 1
ATOM 714 O O . LEU A 1 92 ? -1.196 -8.313 -5.268 1.00 79.31 92 LEU A O 1
ATOM 718 N N . GLY A 1 93 ? -2.838 -9.462 -6.264 1.00 69.56 93 GLY A N 1
ATOM 719 C CA . GLY A 1 93 ? -2.008 -10.107 -7.276 1.00 69.56 93 GLY A CA 1
ATOM 720 C C . GLY A 1 93 ? -2.642 -9.939 -8.656 1.00 69.56 93 GLY A C 1
ATOM 721 O O . GLY A 1 93 ? -3.807 -9.535 -8.746 1.00 69.56 93 GLY A O 1
ATOM 722 N N . PRO A 1 94 ? -1.922 -10.251 -9.749 1.00 56.00 94 PRO A N 1
ATOM 723 C CA . PRO A 1 94 ? -2.594 -10.486 -11.023 1.00 56.00 94 PRO A CA 1
ATOM 724 C C . PRO A 1 94 ? -3.684 -11.553 -10.821 1.00 56.00 94 PRO A C 1
ATOM 726 O O . PRO A 1 94 ? -3.520 -12.404 -9.939 1.00 56.00 94 PRO A O 1
ATOM 729 N N . PRO A 1 95 ? -4.780 -11.538 -11.607 1.00 48.03 95 PRO A N 1
ATOM 730 C CA . PRO A 1 95 ? -5.771 -12.602 -11.552 1.00 48.03 95 PRO A CA 1
ATOM 731 C C . PRO A 1 95 ? -5.033 -13.932 -11.667 1.00 48.03 95 PRO A C 1
ATOM 733 O O . PRO A 1 95 ? -4.339 -14.181 -12.658 1.00 48.03 95 PRO A O 1
ATOM 736 N N . GLY A 1 96 ? -5.117 -14.734 -10.604 1.00 45.38 96 GLY A N 1
ATOM 737 C CA . GLY A 1 96 ? -4.600 -16.086 -10.610 1.00 45.38 96 GLY A CA 1
ATOM 738 C C . GLY A 1 96 ? -5.286 -16.786 -11.762 1.00 45.38 96 GLY A C 1
ATOM 739 O O . GLY A 1 96 ? -6.506 -16.910 -11.781 1.00 45.38 96 GLY A O 1
ATOM 740 N N . ASN A 1 97 ? -4.520 -17.167 -12.773 1.00 40.44 97 ASN A N 1
ATOM 741 C CA . ASN A 1 97 ? -4.997 -18.114 -13.750 1.00 40.44 97 ASN A CA 1
ATOM 742 C C . ASN A 1 97 ? -5.272 -19.404 -12.982 1.00 40.44 97 ASN A C 1
ATOM 744 O O . ASN A 1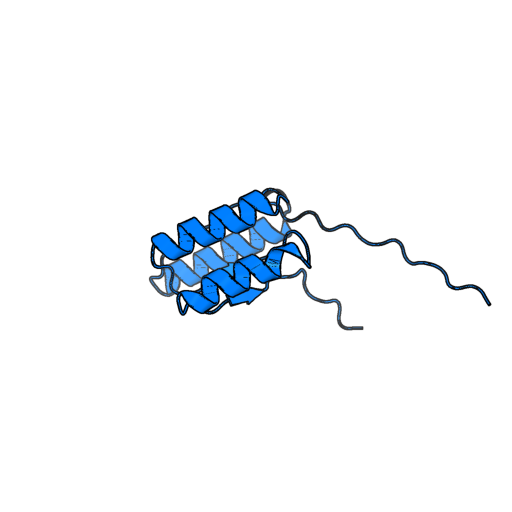 97 ? -4.341 -20.147 -12.671 1.00 40.44 97 ASN A O 1
ATOM 748 N N . GLU A 1 98 ? -6.547 -19.603 -12.643 1.00 31.22 98 GLU A N 1
ATOM 749 C CA . GLU A 1 98 ? -7.101 -20.878 -12.220 1.00 31.22 98 GLU A CA 1
ATOM 750 C C . GLU A 1 98 ? -6.567 -21.933 -13.194 1.00 31.22 98 GLU A C 1
ATOM 752 O O . GLU A 1 98 ? -6.794 -21.874 -14.407 1.00 31.22 98 GLU A O 1
ATOM 757 N N . ARG A 1 99 ? -5.740 -22.828 -12.667 1.00 35.91 99 ARG A N 1
ATOM 758 C CA . ARG A 1 99 ? -5.355 -24.072 -13.315 1.00 35.91 99 ARG A CA 1
ATOM 759 C C . ARG A 1 99 ? -5.781 -25.198 -12.407 1.00 35.91 99 ARG A C 1
ATOM 761 O O . ARG A 1 99 ? -5.515 -25.069 -11.191 1.00 35.91 99 ARG A O 1
#